Protein AF-A0A2V9FV41-F1 (afdb_monomer_lite)

Sequence (60 aa):
MQLGDSVPLTLEKVSELSGLHATYLGEIERGIRNPALVSIVKIARGLNVTPVRLFGNGRW

pLDDT: mean 89.42, std 14.89, range [40.59, 98.38]

Secondary structure (DSSP, 8-state):
----------HHHHHHHHT--HHHHHHHHTTS----HHHHHHHHHHTTS-GGGGS-S---

Foldseek 3Di:
DDPDDDPPDALVQLCVLLVNDSVVVVCVVVVVDDDDPSSLCSSCRSVVHDSCVVDDPDPD

Radius of gyration: 13.05 Å; chains: 1; bounding box: 38×29×28 Å

Structure (mmCIF, N/CA/C/O backbone):
data_AF-A0A2V9FV41-F1
#
_entry.id   AF-A0A2V9FV41-F1
#
loop_
_atom_site.group_PDB
_atom_site.id
_atom_site.type_symbol
_atom_site.label_atom_id
_atom_site.label_alt_id
_atom_site.label_comp_id
_atom_site.label_asym_id
_atom_site.label_entity_id
_atom_site.label_seq_id
_atom_site.pdbx_PDB_ins_code
_atom_site.Cartn_x
_atom_site.Cartn_y
_atom_site.Cartn_z
_atom_site.occupancy
_atom_site.B_iso_or_equiv
_atom_site.auth_seq_id
_atom_site.auth_comp_id
_atom_site.auth_asym_id
_atom_site.auth_atom_id
_atom_site.pdbx_PDB_model_num
ATOM 1 N N . MET A 1 1 ? -26.266 22.973 9.290 1.00 46.31 1 MET A N 1
ATOM 2 C CA . MET A 1 1 ? -25.863 21.554 9.202 1.00 46.31 1 MET A CA 1
ATOM 3 C C . MET A 1 1 ? -24.771 21.490 8.146 1.00 46.31 1 MET A C 1
ATOM 5 O O . MET A 1 1 ? -25.082 21.636 6.973 1.00 46.31 1 MET A O 1
ATOM 9 N N . GLN A 1 2 ? -23.503 21.473 8.564 1.00 40.59 2 GLN A N 1
ATOM 10 C CA . GLN A 1 2 ? -22.351 21.539 7.658 1.00 40.59 2 GLN A CA 1
ATOM 11 C C . GLN A 1 2 ? -22.258 20.207 6.897 1.00 40.59 2 GLN A C 1
ATOM 13 O O . GLN A 1 2 ? -22.117 19.153 7.513 1.00 40.59 2 GLN A O 1
ATOM 18 N N . LEU A 1 3 ? -22.418 20.247 5.576 1.00 60.97 3 LEU A N 1
ATOM 19 C CA . LEU A 1 3 ? -22.262 19.094 4.693 1.00 60.97 3 LEU A CA 1
ATOM 20 C C . LEU A 1 3 ? -20.794 19.001 4.256 1.00 60.97 3 LEU A C 1
ATOM 22 O O . LEU A 1 3 ? -20.310 19.899 3.579 1.00 60.97 3 LEU A O 1
ATOM 26 N N . GLY A 1 4 ? -20.143 17.887 4.600 1.00 56.41 4 GLY A N 1
ATOM 27 C CA . GLY A 1 4 ? -19.110 17.265 3.766 1.00 56.41 4 GLY A CA 1
ATOM 28 C C . GLY A 1 4 ? -17.687 17.817 3.842 1.00 56.41 4 GLY A C 1
ATOM 29 O O . GLY A 1 4 ? -17.140 18.194 2.811 1.00 56.41 4 GLY A O 1
ATOM 30 N N . ASP A 1 5 ? -17.036 17.748 5.002 1.00 50.91 5 ASP A N 1
ATOM 31 C CA . ASP A 1 5 ? -15.573 17.828 5.024 1.00 50.91 5 ASP A CA 1
ATOM 32 C C . ASP A 1 5 ? -14.998 16.460 4.639 1.00 50.91 5 ASP A C 1
ATOM 34 O O . ASP A 1 5 ? -15.177 15.455 5.331 1.00 50.91 5 ASP A O 1
ATOM 38 N N . SER A 1 6 ? -14.334 16.405 3.485 1.00 64.19 6 SER A N 1
ATOM 39 C CA . SER A 1 6 ? -13.547 15.241 3.082 1.00 64.19 6 SER A CA 1
ATOM 40 C C . SER A 1 6 ? -12.405 15.097 4.084 1.00 64.19 6 SER A C 1
ATOM 42 O O . SER A 1 6 ? -11.523 15.952 4.126 1.00 64.19 6 SER A O 1
ATOM 44 N N . VAL A 1 7 ? -12.428 14.055 4.919 1.00 68.94 7 VAL A N 1
ATOM 45 C CA . VAL A 1 7 ? -11.330 13.797 5.860 1.00 68.94 7 VAL A CA 1
ATOM 46 C C . VAL A 1 7 ? -10.026 13.692 5.057 1.00 68.94 7 VAL A C 1
ATOM 48 O O . VAL A 1 7 ? -9.990 12.917 4.094 1.00 68.94 7 VAL A O 1
ATOM 51 N N . PRO A 1 8 ? -8.967 14.445 5.411 1.00 81.25 8 PRO A N 1
ATOM 52 C CA . PRO A 1 8 ? -7.675 14.324 4.752 1.00 81.25 8 PRO A CA 1
ATOM 53 C C . PRO A 1 8 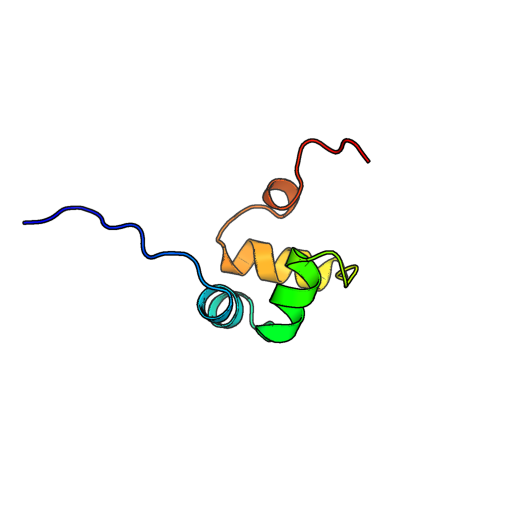? -7.194 12.876 4.816 1.00 81.25 8 PRO A C 1
ATOM 55 O O . PRO A 1 8 ? -7.160 12.268 5.887 1.00 81.25 8 PRO A O 1
ATOM 58 N N . LEU A 1 9 ? -6.839 12.310 3.667 1.00 88.12 9 LEU A N 1
ATOM 59 C CA . LEU A 1 9 ? -6.306 10.957 3.615 1.00 88.12 9 LEU A CA 1
ATOM 60 C C . LEU A 1 9 ? -4.877 10.968 4.175 1.00 88.12 9 LEU A C 1
ATOM 62 O O . LEU A 1 9 ? -3.995 11.588 3.588 1.00 88.12 9 LEU A O 1
ATOM 66 N N . THR A 1 10 ? -4.6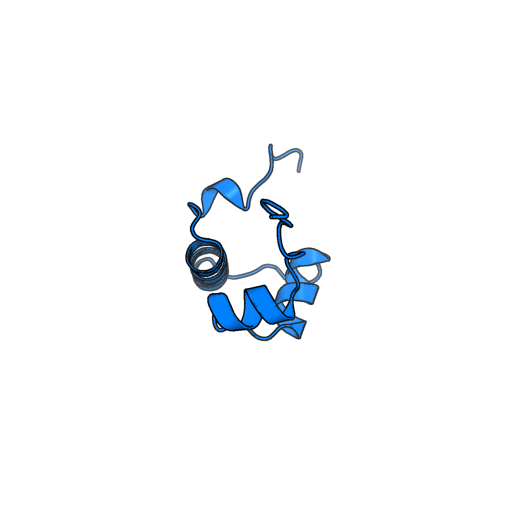55 10.293 5.303 1.00 95.50 10 THR A N 1
ATOM 67 C CA . THR A 1 10 ? -3.331 10.173 5.937 1.00 95.50 10 THR A CA 1
ATOM 68 C C . THR A 1 10 ? -2.726 8.785 5.729 1.00 95.50 10 THR A C 1
ATOM 70 O O . THR A 1 10 ? -3.448 7.818 5.464 1.00 95.50 10 THR A O 1
ATOM 73 N N . LEU A 1 11 ? -1.404 8.652 5.890 1.00 96.38 11 LEU A N 1
ATOM 74 C CA . LEU A 1 11 ? -0.721 7.354 5.807 1.00 96.38 11 LEU A CA 1
ATOM 75 C C . LEU A 1 11 ? -1.199 6.380 6.885 1.00 96.38 11 LEU A C 1
ATOM 77 O O . LEU A 1 11 ? -1.320 5.186 6.619 1.00 96.38 11 LEU A O 1
ATOM 81 N N . GLU A 1 12 ? -1.527 6.878 8.075 1.00 96.88 12 GLU A N 1
ATOM 82 C CA . GLU A 1 12 ? -2.130 6.096 9.154 1.00 96.88 12 GLU A CA 1
ATOM 83 C C . GLU A 1 12 ? -3.483 5.549 8.708 1.00 96.88 12 GLU A C 1
ATOM 85 O O . GLU A 1 12 ? -3.765 4.363 8.888 1.00 96.88 12 GLU A O 1
ATOM 90 N N . LYS A 1 13 ? -4.291 6.374 8.028 1.00 96.00 13 LYS A N 1
ATOM 91 C CA . LYS A 1 13 ? -5.590 5.924 7.543 1.00 96.00 13 LYS A CA 1
ATOM 92 C C . LYS A 1 13 ? -5.461 4.868 6.449 1.00 96.00 13 LYS A C 1
ATOM 94 O O . LYS A 1 13 ? -6.168 3.863 6.475 1.00 96.00 13 LYS A O 1
ATOM 99 N N . VAL A 1 14 ? -4.537 5.047 5.508 1.00 96.38 14 VAL A N 1
ATOM 100 C CA . VAL A 1 14 ? -4.261 4.034 4.475 1.00 96.38 14 VAL A CA 1
ATOM 101 C C . VAL A 1 14 ? -3.673 2.764 5.094 1.00 96.38 14 VAL A C 1
ATOM 103 O O . VAL A 1 14 ? -3.993 1.665 4.643 1.00 96.38 14 VAL A O 1
ATOM 106 N N . SER A 1 15 ? -2.867 2.884 6.150 1.00 98.00 15 SER A N 1
ATOM 107 C CA . SER A 1 15 ? -2.316 1.758 6.910 1.00 98.00 15 SER A CA 1
ATOM 108 C C . SER A 1 15 ? -3.424 0.906 7.523 1.00 98.00 15 SER A C 1
ATOM 110 O O . SER A 1 15 ? -3.454 -0.304 7.298 1.00 98.00 15 SER A O 1
ATOM 112 N N . GLU A 1 16 ? -4.381 1.530 8.216 1.00 97.50 16 GLU A N 1
ATOM 113 C CA . GLU A 1 16 ? -5.569 0.850 8.753 1.00 97.50 16 GLU A CA 1
ATOM 114 C C . GLU A 1 16 ? -6.360 0.122 7.658 1.00 97.50 16 GLU A C 1
ATOM 116 O O . GLU A 1 16 ? -6.731 -1.038 7.820 1.00 97.50 16 GLU A O 1
ATOM 121 N N . LEU A 1 17 ? -6.605 0.795 6.530 1.00 97.12 17 LEU A N 1
ATOM 122 C CA . LEU A 1 17 ? -7.466 0.282 5.464 1.00 97.12 17 LEU A CA 1
ATOM 123 C C . LEU A 1 17 ? -6.802 -0.818 4.618 1.00 97.12 17 LEU A C 1
ATOM 125 O O . LEU A 1 17 ? -7.481 -1.710 4.115 1.00 97.12 17 LEU A O 1
ATOM 129 N N . SER A 1 18 ? -5.483 -0.754 4.428 1.00 97.38 18 SER A N 1
ATOM 130 C CA . SER A 1 18 ? -4.725 -1.693 3.585 1.00 97.38 18 SER A CA 1
ATOM 131 C C . SER A 1 18 ? -4.027 -2.809 4.372 1.00 97.38 18 SER A C 1
ATOM 133 O O . SER A 1 18 ? -3.579 -3.796 3.777 1.00 97.38 18 SER A O 1
ATOM 135 N N . GLY A 1 19 ? -3.909 -2.664 5.696 1.00 97.94 19 GLY A N 1
ATOM 136 C CA . GLY A 1 19 ? -3.136 -3.562 6.557 1.00 97.94 19 GLY A CA 1
ATOM 137 C C . GLY A 1 19 ? -1.626 -3.512 6.294 1.00 97.94 19 GLY A C 1
ATOM 138 O O . GLY A 1 19 ? -0.925 -4.495 6.544 1.00 97.94 19 GLY A O 1
ATOM 139 N N . LEU A 1 20 ? -1.122 -2.414 5.724 1.00 98.06 20 LEU A N 1
ATOM 140 C CA . LEU A 1 20 ? 0.300 -2.176 5.470 1.00 98.06 20 LEU A CA 1
ATOM 141 C C . LEU A 1 20 ? 0.834 -1.146 6.456 1.00 98.06 20 LEU A C 1
ATOM 143 O O . LEU A 1 20 ? 0.170 -0.159 6.719 1.00 98.06 20 LEU A O 1
ATOM 147 N N . HIS A 1 21 ? 2.056 -1.329 6.951 1.00 98.06 21 HIS A N 1
ATOM 148 C CA . HIS A 1 21 ? 2.642 -0.388 7.904 1.00 98.06 21 HIS A CA 1
ATOM 149 C C . HIS A 1 21 ? 2.798 1.020 7.297 1.00 98.06 21 HIS A C 1
ATOM 151 O O . HIS A 1 21 ? 3.315 1.153 6.184 1.00 98.06 21 HIS A O 1
ATOM 157 N N . ALA A 1 22 ? 2.434 2.069 8.041 1.00 97.69 22 ALA A N 1
ATOM 158 C CA . ALA A 1 22 ? 2.512 3.463 7.584 1.00 97.69 22 ALA A CA 1
ATOM 159 C C . ALA A 1 22 ? 3.912 3.853 7.065 1.00 97.69 22 ALA A C 1
ATOM 161 O O . ALA A 1 22 ? 4.030 4.507 6.031 1.00 97.69 22 ALA A O 1
ATOM 162 N N . THR A 1 23 ? 4.988 3.374 7.706 1.00 98.00 23 THR A N 1
ATOM 163 C CA . THR A 1 23 ? 6.368 3.583 7.219 1.00 98.00 23 THR A CA 1
ATOM 164 C C . THR A 1 23 ? 6.590 3.004 5.822 1.00 98.00 23 THR A C 1
ATOM 166 O O . THR A 1 23 ? 7.179 3.670 4.977 1.00 98.00 23 THR A O 1
ATOM 169 N N . TYR A 1 24 ? 6.095 1.791 5.557 1.00 98.12 24 TYR A N 1
ATOM 170 C CA . TYR A 1 24 ? 6.228 1.144 4.250 1.00 98.12 24 TYR A CA 1
ATOM 171 C C . TYR A 1 24 ? 5.431 1.893 3.176 1.00 98.12 24 TYR A C 1
ATOM 173 O O . TYR A 1 24 ? 5.929 2.100 2.073 1.00 98.12 24 TYR A O 1
ATOM 181 N N . LEU A 1 25 ? 4.228 2.368 3.515 1.00 97.75 25 LEU A N 1
ATOM 182 C CA . LEU A 1 25 ? 3.431 3.222 2.631 1.00 97.75 25 LEU A CA 1
ATOM 183 C C . LEU A 1 25 ? 4.157 4.536 2.301 1.00 97.75 25 LEU A C 1
ATOM 185 O O . LEU A 1 25 ? 4.245 4.897 1.131 1.00 97.75 25 LEU A O 1
ATOM 189 N N . GLY A 1 26 ? 4.758 5.198 3.293 1.00 97.62 26 GLY A N 1
ATOM 190 C CA . GLY A 1 26 ? 5.536 6.421 3.070 1.00 97.62 26 GLY A CA 1
ATOM 191 C C . GLY A 1 26 ? 6.816 6.200 2.253 1.00 97.62 26 GLY A C 1
ATOM 192 O O . GLY A 1 26 ? 7.252 7.077 1.511 1.00 97.62 26 GLY A O 1
ATOM 193 N N . GLU A 1 27 ? 7.449 5.028 2.350 1.00 98.25 27 GLU A N 1
ATOM 194 C CA . GLU A 1 27 ? 8.551 4.655 1.453 1.00 98.25 27 GLU A CA 1
ATOM 195 C C . GLU A 1 27 ? 8.086 4.459 -0.000 1.00 98.25 27 GLU A C 1
ATOM 197 O O . GLU A 1 27 ? 8.810 4.851 -0.916 1.00 98.25 27 GLU A O 1
ATOM 202 N N . ILE A 1 28 ? 6.895 3.889 -0.223 1.00 96.50 28 ILE A N 1
ATOM 203 C CA . ILE A 1 28 ? 6.300 3.751 -1.564 1.00 96.50 28 ILE A CA 1
ATOM 204 C C . ILE A 1 28 ? 5.969 5.126 -2.150 1.00 96.50 28 ILE A C 1
ATOM 206 O O . ILE A 1 28 ? 6.349 5.408 -3.281 1.00 96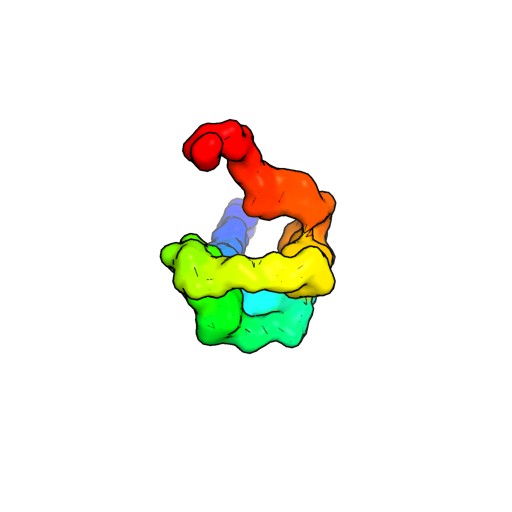.50 28 ILE A O 1
ATOM 210 N N . GLU A 1 29 ? 5.302 5.993 -1.385 1.00 94.00 29 GLU A N 1
ATOM 211 C CA . GLU A 1 29 ? 4.873 7.323 -1.843 1.00 94.00 29 GLU A CA 1
ATOM 212 C C . GLU A 1 29 ? 6.056 8.203 -2.275 1.00 94.00 29 GLU A C 1
ATOM 214 O O . GLU A 1 29 ? 5.974 8.930 -3.262 1.00 94.00 29 GLU A O 1
ATOM 219 N N . ARG A 1 30 ? 7.196 8.080 -1.584 1.00 95.00 30 ARG A N 1
ATOM 220 C CA . ARG A 1 30 ? 8.445 8.787 -1.916 1.00 95.00 30 ARG A CA 1
ATOM 221 C C . ARG A 1 30 ? 9.292 8.090 -2.987 1.00 95.00 30 ARG A C 1
ATOM 223 O O . ARG A 1 30 ? 10.388 8.559 -3.279 1.00 95.00 30 ARG A O 1
ATOM 230 N N . GLY A 1 31 ? 8.840 6.959 -3.530 1.00 93.69 31 GLY A N 1
ATOM 231 C CA . GLY A 1 31 ? 9.568 6.200 -4.552 1.00 93.69 31 GLY A CA 1
ATOM 232 C C . GLY A 1 31 ? 10.822 5.470 -4.051 1.00 93.69 31 GLY A C 1
ATOM 233 O O . GLY A 1 31 ? 11.652 5.060 -4.855 1.00 93.69 31 GLY A O 1
ATOM 234 N N . ILE A 1 32 ? 10.978 5.282 -2.736 1.00 97.75 32 ILE A N 1
ATOM 235 C CA . ILE A 1 32 ? 12.122 4.573 -2.129 1.00 97.75 32 ILE A CA 1
ATOM 236 C C . ILE A 1 32 ? 11.973 3.052 -2.297 1.00 97.75 32 ILE A C 1
ATOM 238 O O . ILE A 1 32 ? 12.959 2.318 -2.377 1.00 97.75 32 ILE A O 1
ATOM 242 N N . ARG A 1 33 ? 10.730 2.558 -2.343 1.00 96.00 33 ARG A N 1
ATOM 243 C CA . ARG A 1 33 ? 10.411 1.133 -2.494 1.00 96.00 33 ARG A CA 1
ATOM 244 C C . ARG A 1 33 ? 9.690 0.866 -3.801 1.00 96.00 33 ARG A C 1
ATOM 246 O O . ARG A 1 33 ? 8.761 1.580 -4.157 1.00 96.00 33 ARG A O 1
ATOM 253 N N . ASN A 1 34 ? 10.040 -0.256 -4.427 1.00 95.25 34 ASN A N 1
ATOM 254 C CA . ASN A 1 34 ? 9.225 -0.880 -5.462 1.00 95.25 34 ASN A CA 1
ATOM 255 C C . ASN A 1 34 ? 8.269 -1.905 -4.810 1.00 95.25 34 ASN A C 1
ATOM 257 O O . ASN A 1 34 ? 8.731 -2.971 -4.386 1.00 95.25 34 ASN A O 1
ATOM 261 N N . PRO A 1 35 ? 6.970 -1.597 -4.639 1.00 96.12 35 PRO A N 1
ATOM 262 C CA . PRO A 1 35 ? 6.034 -2.514 -4.004 1.00 96.12 35 PRO A CA 1
ATOM 263 C C . PRO A 1 35 ? 5.745 -3.735 -4.881 1.00 96.12 35 PRO A C 1
ATOM 265 O O . PRO A 1 35 ? 5.554 -3.633 -6.089 1.00 96.12 35 PRO A O 1
ATOM 268 N N . ALA A 1 36 ? 5.617 -4.905 -4.255 1.00 97.50 36 ALA A N 1
ATOM 269 C CA . ALA A 1 36 ? 5.090 -6.078 -4.941 1.00 97.50 36 ALA A CA 1
ATOM 270 C C . ALA A 1 36 ? 3.612 -5.869 -5.331 1.00 97.50 36 ALA A C 1
ATOM 272 O O . ALA A 1 36 ? 2.881 -5.126 -4.669 1.00 97.50 36 ALA A O 1
ATOM 273 N N . LEU A 1 37 ? 3.136 -6.604 -6.344 1.00 97.56 37 LEU A N 1
ATOM 274 C CA . LEU A 1 37 ? 1.743 -6.533 -6.813 1.00 97.56 37 LEU A CA 1
A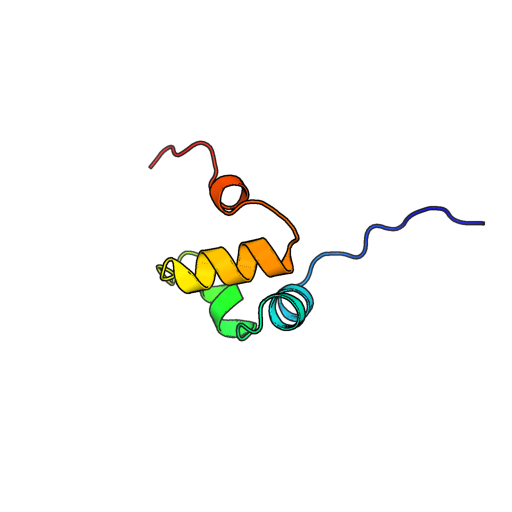TOM 275 C C . LEU A 1 37 ? 0.722 -6.733 -5.680 1.00 97.56 37 LEU A C 1
ATOM 277 O O . LEU A 1 37 ? -0.303 -6.058 -5.638 1.00 97.56 37 LEU A O 1
ATOM 281 N N . VAL A 1 38 ? 1.018 -7.615 -4.720 1.00 98.00 38 VAL A N 1
ATOM 282 C CA . VAL A 1 38 ? 0.158 -7.839 -3.548 1.00 98.00 38 VAL A CA 1
ATOM 283 C C . VAL A 1 38 ? -0.031 -6.572 -2.707 1.00 98.00 38 VAL A C 1
ATOM 285 O O . VAL A 1 38 ? -1.142 -6.311 -2.250 1.00 98.00 38 VAL A O 1
ATOM 288 N N . SER A 1 39 ? 1.014 -5.759 -2.534 1.00 98.19 39 SER A N 1
ATOM 289 C CA . SER A 1 39 ? 0.940 -4.492 -1.800 1.00 98.19 39 SER A CA 1
ATOM 290 C C . SER A 1 39 ? 0.089 -3.478 -2.56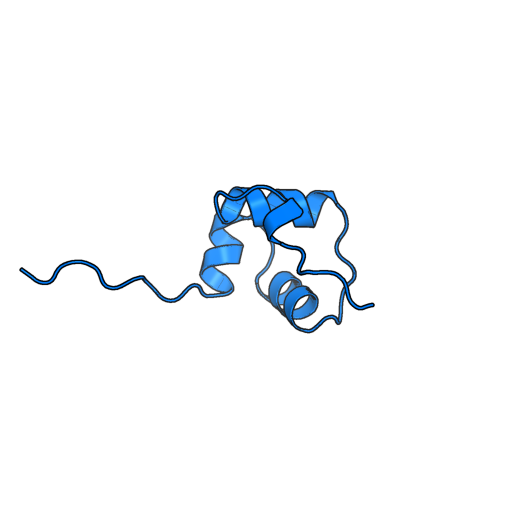1 1.00 98.19 39 SER A C 1
ATOM 292 O O . SER A 1 39 ? -0.786 -2.858 -1.969 1.00 98.19 39 SER A O 1
ATOM 294 N N . ILE A 1 40 ? 0.269 -3.379 -3.882 1.00 97.94 40 ILE A N 1
ATOM 295 C CA . ILE A 1 40 ? -0.541 -2.516 -4.760 1.00 97.94 40 ILE A CA 1
ATOM 296 C C . ILE A 1 40 ? -2.029 -2.888 -4.651 1.00 97.94 40 ILE A C 1
ATOM 298 O O . ILE A 1 40 ? -2.879 -2.019 -4.465 1.00 97.94 40 ILE A O 1
ATOM 302 N N .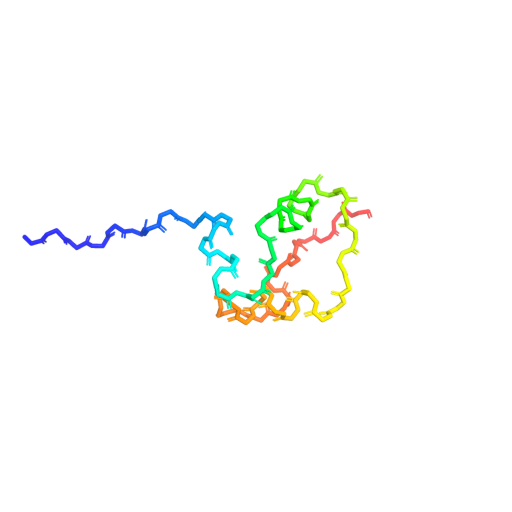 VAL A 1 41 ? -2.356 -4.184 -4.691 1.00 98.25 41 VAL A N 1
ATOM 303 C CA . VAL A 1 41 ? -3.737 -4.670 -4.537 1.00 98.25 41 VAL A CA 1
ATOM 304 C C . VAL A 1 41 ? -4.299 -4.354 -3.147 1.00 98.25 41 VAL A C 1
ATOM 306 O O . VAL A 1 41 ? -5.462 -3.967 -3.044 1.00 98.25 41 VAL A O 1
ATOM 309 N N . LYS A 1 42 ? -3.502 -4.487 -2.079 1.00 98.38 42 LYS A N 1
ATOM 310 C CA . LYS A 1 42 ? -3.919 -4.122 -0.714 1.00 98.38 42 LYS A CA 1
ATOM 311 C C . LYS A 1 42 ? -4.224 -2.629 -0.583 1.00 98.38 42 LYS A C 1
ATOM 313 O O . LYS A 1 42 ? -5.259 -2.280 -0.025 1.00 98.38 42 LYS A O 1
ATOM 318 N N . ILE A 1 43 ? -3.368 -1.766 -1.133 1.00 97.94 43 ILE A N 1
ATOM 319 C CA . ILE A 1 43 ? -3.576 -0.309 -1.144 1.00 97.94 43 ILE A CA 1
ATOM 320 C C . ILE A 1 43 ? -4.852 0.032 -1.914 1.00 97.94 43 ILE A C 1
ATOM 322 O O . ILE A 1 43 ? -5.716 0.729 -1.391 1.00 97.94 43 ILE A O 1
ATOM 326 N N . ALA A 1 44 ? -5.013 -0.514 -3.123 1.00 97.81 44 ALA A N 1
ATOM 327 C CA . ALA A 1 44 ? -6.181 -0.259 -3.962 1.00 97.81 44 ALA A CA 1
ATOM 328 C C . ALA A 1 44 ? -7.489 -0.677 -3.271 1.00 97.81 44 ALA A C 1
ATOM 330 O O . ALA A 1 44 ? -8.456 0.082 -3.266 1.00 97.81 44 ALA A O 1
ATOM 331 N N . ARG A 1 45 ? -7.496 -1.851 -2.622 1.00 97.69 45 ARG A N 1
ATOM 332 C CA . ARG A 1 45 ? -8.632 -2.326 -1.819 1.00 97.69 45 ARG A CA 1
ATOM 333 C C . ARG A 1 45 ? -8.927 -1.406 -0.638 1.00 97.69 45 ARG A C 1
ATOM 335 O O . ARG A 1 45 ? -10.084 -1.052 -0.449 1.00 97.69 45 ARG A O 1
ATOM 342 N N . GLY A 1 46 ? -7.903 -0.995 0.113 1.00 96.12 46 GLY A N 1
ATOM 343 C CA . GLY A 1 46 ? -8.069 -0.074 1.239 1.00 96.12 46 GLY A CA 1
ATOM 344 C C . GLY A 1 46 ? -8.647 1.281 0.818 1.00 96.12 46 GLY A C 1
ATOM 345 O O . GLY A 1 46 ? -9.466 1.854 1.525 1.00 96.12 46 GLY A O 1
ATOM 346 N N . LEU A 1 47 ? -8.284 1.758 -0.373 1.00 95.62 47 LEU A N 1
ATOM 347 C CA . LEU A 1 47 ? -8.793 3.002 -0.954 1.00 95.62 47 LEU A CA 1
ATOM 348 C C . LEU A 1 47 ? -10.104 2.839 -1.738 1.00 95.62 47 LEU A C 1
ATOM 350 O O . LEU A 1 47 ? -10.616 3.823 -2.266 1.00 95.62 47 LEU A O 1
ATOM 354 N N . ASN A 1 48 ? -10.648 1.622 -1.829 1.00 96.12 48 ASN A N 1
ATOM 355 C CA . ASN A 1 48 ? -11.828 1.295 -2.630 1.00 96.12 48 ASN A CA 1
ATOM 356 C C . ASN A 1 48 ? -11.725 1.758 -4.101 1.00 96.12 48 ASN A C 1
ATOM 358 O O . ASN A 1 48 ? -12.652 2.336 -4.669 1.00 96.12 48 ASN A O 1
ATOM 362 N N . VAL A 1 49 ? -10.573 1.507 -4.726 1.00 96.38 49 VAL A N 1
ATOM 363 C CA . VAL A 1 49 ? -10.312 1.791 -6.143 1.00 96.38 49 VAL A CA 1
ATOM 364 C C . VAL A 1 49 ? -9.760 0.559 -6.852 1.00 96.38 49 VAL A C 1
ATOM 366 O O . VAL A 1 49 ? -9.289 -0.397 -6.235 1.00 96.38 49 VAL A O 1
ATOM 369 N N . THR A 1 50 ? -9.783 0.570 -8.182 1.00 97.25 50 THR A N 1
ATOM 370 C CA . THR A 1 50 ? -9.085 -0.450 -8.969 1.00 97.25 50 THR A CA 1
ATOM 371 C C . THR A 1 50 ? -7.568 -0.210 -8.932 1.00 97.25 50 THR A C 1
ATOM 373 O O . THR A 1 50 ? -7.138 0.943 -8.905 1.00 97.25 50 THR A O 1
ATOM 376 N N . PRO A 1 51 ? -6.722 -1.259 -8.991 1.00 96.56 51 PRO A N 1
ATOM 377 C CA . PRO A 1 51 ? -5.263 -1.100 -8.944 1.00 96.56 51 PRO A CA 1
ATOM 378 C C . PRO A 1 51 ? -4.692 -0.144 -9.997 1.00 96.56 51 PRO A C 1
ATOM 380 O O . PRO A 1 51 ? -3.736 0.570 -9.718 1.00 96.56 51 PRO A O 1
ATOM 383 N N . VAL A 1 52 ? -5.308 -0.072 -11.184 1.00 95.00 52 VAL A N 1
ATOM 384 C CA . VAL A 1 52 ? -4.897 0.848 -12.260 1.00 95.00 52 VAL A CA 1
ATOM 385 C C . VAL A 1 52 ? -4.971 2.322 -11.841 1.00 95.00 52 VAL A C 1
ATOM 387 O O . VAL A 1 52 ? -4.175 3.121 -12.313 1.00 95.00 52 VAL A O 1
ATOM 390 N N . ARG A 1 53 ? -5.863 2.689 -10.908 1.00 94.94 53 ARG A N 1
ATOM 391 C CA . ARG A 1 53 ? -5.992 4.067 -10.400 1.00 94.94 53 ARG A CA 1
ATOM 392 C C . ARG A 1 53 ? -4.801 4.516 -9.554 1.00 94.94 53 ARG A C 1
ATOM 394 O O . ARG A 1 53 ? -4.688 5.709 -9.299 1.00 94.94 53 ARG A O 1
ATOM 401 N N . LEU A 1 54 ? -3.938 3.591 -9.129 1.00 93.44 54 LEU A N 1
ATOM 402 C CA . LEU A 1 54 ? -2.699 3.907 -8.413 1.00 93.44 54 LEU A CA 1
ATOM 403 C C . LEU A 1 54 ? -1.559 4.319 -9.353 1.00 93.44 54 LEU A C 1
ATOM 405 O O . LEU A 1 54 ? -0.526 4.788 -8.885 1.00 93.44 54 LEU A O 1
ATOM 409 N N . PHE A 1 55 ? -1.732 4.152 -10.664 1.00 91.12 55 PHE A N 1
ATOM 410 C CA . PHE A 1 55 ? -0.735 4.510 -11.662 1.00 91.12 55 PHE A CA 1
ATOM 411 C C . PHE A 1 55 ? -1.171 5.769 -12.414 1.00 91.12 55 PHE A C 1
ATOM 413 O O . PHE A 1 55 ? -2.324 5.900 -12.823 1.00 91.12 55 PHE A O 1
ATOM 420 N N . GLY A 1 56 ? -0.236 6.703 -12.594 1.00 85.44 56 GLY A N 1
ATOM 421 C CA . GLY A 1 56 ? -0.440 7.878 -13.440 1.00 85.44 56 GLY A CA 1
ATOM 422 C C . GLY A 1 56 ? -0.301 7.560 -14.932 1.00 85.44 56 GLY A C 1
ATOM 423 O O . GLY A 1 56 ? -0.039 6.423 -15.328 1.00 85.44 56 GLY A O 1
ATOM 424 N N . ASN A 1 57 ? -0.419 8.589 -15.773 1.00 80.50 57 ASN A N 1
ATOM 425 C CA . ASN A 1 57 ? -0.163 8.494 -17.213 1.00 80.50 57 ASN A CA 1
ATOM 426 C C . ASN A 1 57 ? 1.339 8.308 -17.446 1.00 80.50 57 ASN A C 1
ATOM 428 O O . ASN A 1 57 ? 2.034 9.293 -17.666 1.00 80.50 57 ASN A O 1
ATOM 432 N N . GLY A 1 58 ? 1.835 7.076 -17.322 1.00 66.56 58 GLY A N 1
ATOM 433 C CA . GLY A 1 58 ? 3.259 6.755 -17.302 1.00 66.56 58 GLY A CA 1
ATOM 434 C C . GLY A 1 58 ? 4.084 7.528 -18.331 1.00 66.56 58 GLY A C 1
ATOM 435 O O . GLY A 1 58 ? 4.020 7.256 -19.527 1.00 66.56 58 GLY A O 1
ATOM 436 N N . ARG A 1 59 ? 4.858 8.496 -17.835 1.00 61.81 59 ARG A N 1
ATOM 437 C CA . ARG A 1 59 ? 5.951 9.167 -18.545 1.00 61.81 59 ARG A CA 1
ATOM 438 C C . ARG A 1 59 ? 7.227 8.798 -17.794 1.00 61.81 59 ARG A C 1
ATOM 440 O O . ARG A 1 59 ? 7.766 9.622 -17.061 1.00 61.81 59 ARG A O 1
ATOM 447 N N . TRP A 1 60 ? 7.584 7.522 -17.864 1.00 64.44 60 TRP A N 1
ATOM 448 C CA . TRP A 1 60 ? 8.794 6.968 -17.262 1.00 64.44 60 TRP A CA 1
ATOM 449 C C . TRP A 1 60 ? 9.816 6.739 -18.367 1.00 64.44 60 TRP A C 1
ATOM 451 O O . TRP A 1 60 ? 9.380 6.278 -19.449 1.00 64.44 60 TRP A O 1
#